Protein AF-A0A496ZSF4-F1 (afdb_monomer_lite)

Secondary structure (DSSP, 8-state):
--HHHHHHH-EEEE-TTS-EEEEE--HHHHHHHHHHHHHHHHHHSHHHHHHHHHHHHHHHHT-----SSHHHHHHHHT-

Foldseek 3Di:
DDPVVQVVQKDFDADPVRHTPDIDGDPVSVVVVVVVVVVVVCCPDPVNVVVVVVVVVCVVVVVDDDDPDPVRVVVVVVD

Radius of gyration: 21.32 Å; chains: 1; bounding box: 36×22×64 Å

pLDDT: mean 86.64, std 6.59, range [61.22, 96.88]

Structure (mmCIF, N/CA/C/O backbone):
data_AF-A0A496ZSF4-F1
#
_entry.id   AF-A0A496ZSF4-F1
#
loop_
_atom_site.group_PDB
_atom_site.id
_atom_site.type_symbol
_atom_site.label_atom_id
_atom_site.label_alt_id
_atom_site.label_comp_id
_atom_site.label_asym_id
_atom_site.label_entity_id
_atom_site.label_seq_id
_atom_site.pdbx_PDB_ins_code
_atom_site.Cartn_x
_atom_site.Cartn_y
_atom_site.Cartn_z
_atom_site.occupancy
_atom_site.B_iso_or_equiv
_atom_site.auth_seq_id
_atom_site.auth_comp_id
_atom_site.auth_asym_id
_atom_site.auth_atom_id
_atom_site.pdbx_PDB_model_num
ATOM 1 N N . MET A 1 1 ? -6.424 8.312 3.799 1.00 64.69 1 MET A N 1
ATOM 2 C CA . MET A 1 1 ? -6.578 8.288 5.261 1.00 64.69 1 MET A CA 1
ATOM 3 C C . MET A 1 1 ? -5.280 7.784 5.865 1.00 64.69 1 MET A C 1
ATOM 5 O O . MET A 1 1 ? -4.760 6.791 5.366 1.00 64.69 1 MET A O 1
ATOM 9 N N . ASN A 1 2 ? -4.714 8.497 6.831 1.00 72.94 2 ASN A N 1
ATOM 10 C CA . ASN A 1 2 ? -3.426 8.168 7.448 1.00 72.94 2 ASN A CA 1
ATOM 11 C C . ASN A 1 2 ? -3.610 7.357 8.751 1.00 72.94 2 ASN A C 1
ATOM 13 O O . ASN A 1 2 ? -4.724 7.196 9.249 1.00 72.94 2 ASN A O 1
ATOM 17 N N . ILE A 1 3 ? -2.516 6.820 9.302 1.00 71.38 3 ILE A N 1
ATOM 18 C CA . ILE A 1 3 ? -2.537 6.001 10.531 1.00 71.38 3 ILE A CA 1
ATOM 19 C C . ILE A 1 3 ? -3.119 6.782 11.721 1.00 71.38 3 ILE A C 1
ATOM 21 O O . ILE A 1 3 ? -3.842 6.219 12.541 1.00 71.38 3 ILE A O 1
ATOM 25 N N . THR A 1 4 ? -2.860 8.085 11.794 1.00 74.19 4 THR A N 1
ATOM 26 C CA . THR A 1 4 ? -3.357 8.964 12.859 1.00 74.19 4 THR A CA 1
ATOM 27 C C . THR A 1 4 ? -4.884 9.094 12.822 1.00 74.19 4 THR A C 1
ATOM 29 O O . THR A 1 4 ? -5.544 9.009 13.854 1.00 74.19 4 THR A O 1
ATOM 32 N N . GLU A 1 5 ? -5.479 9.214 11.636 1.00 76.81 5 GLU A N 1
ATOM 33 C CA . GLU A 1 5 ? -6.933 9.251 11.444 1.00 76.81 5 GLU A CA 1
ATOM 34 C C . GLU A 1 5 ? -7.601 7.913 11.788 1.00 76.81 5 GLU A C 1
ATOM 36 O O . GLU A 1 5 ? -8.691 7.905 12.361 1.00 76.81 5 GLU A O 1
ATOM 41 N N . ILE A 1 6 ? -6.941 6.786 11.487 1.00 73.31 6 ILE A N 1
ATOM 42 C CA . ILE A 1 6 ? -7.377 5.447 11.917 1.00 73.31 6 ILE A CA 1
ATOM 43 C C . ILE A 1 6 ? -7.437 5.409 13.444 1.00 73.31 6 ILE A C 1
ATOM 45 O O . ILE A 1 6 ? -8.486 5.112 14.007 1.00 73.31 6 ILE A O 1
ATOM 49 N N . GLN A 1 7 ? -6.348 5.795 14.115 1.00 74.50 7 GLN A N 1
ATOM 50 C CA . GLN A 1 7 ? -6.254 5.796 15.577 1.00 74.50 7 GLN A CA 1
ATOM 51 C C . GLN A 1 7 ? -7.322 6.666 16.249 1.00 74.50 7 GLN A C 1
ATOM 53 O O . GLN A 1 7 ? -7.867 6.261 17.272 1.00 74.50 7 GLN A O 1
ATOM 58 N N . HIS A 1 8 ? -7.653 7.825 15.672 1.00 79.12 8 HIS A N 1
ATOM 59 C CA . HIS A 1 8 ? -8.701 8.706 16.196 1.00 79.12 8 HIS A CA 1
ATOM 60 C C . HIS A 1 8 ? -10.113 8.123 16.082 1.00 79.12 8 HIS A C 1
ATOM 62 O O . HIS A 1 8 ? -10.977 8.446 16.898 1.00 79.12 8 HIS A O 1
ATOM 68 N N . LYS A 1 9 ? -10.365 7.291 15.068 1.00 79.38 9 LYS A N 1
ATOM 69 C CA . LYS A 1 9 ? -11.672 6.660 14.837 1.00 79.38 9 LYS A CA 1
ATOM 70 C C . LYS A 1 9 ? -11.823 5.313 15.545 1.00 79.38 9 LYS A C 1
ATOM 72 O O . LYS A 1 9 ? -12.948 4.847 15.723 1.00 79.38 9 LYS A O 1
ATOM 77 N N . THR A 1 10 ? -10.717 4.704 15.960 1.00 84.06 10 THR A N 1
ATOM 78 C CA . THR A 1 10 ? -10.698 3.462 16.730 1.00 84.06 10 THR A CA 1
ATOM 79 C C . THR A 1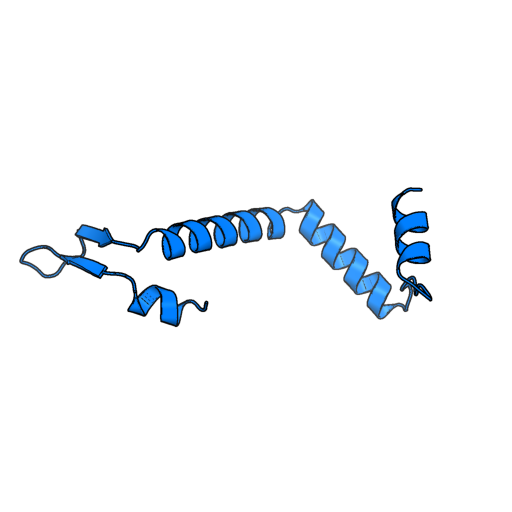 10 ? -11.224 3.679 18.147 1.00 84.06 10 THR A C 1
ATOM 81 O O . THR A 1 10 ? -10.780 4.579 18.861 1.00 84.06 10 THR A O 1
ATOM 84 N N . LYS A 1 11 ? -12.135 2.811 18.592 1.00 87.19 11 LYS A N 1
ATOM 85 C CA . LYS A 1 11 ? -12.570 2.749 19.994 1.00 87.19 11 LYS A CA 1
ATOM 86 C C . LYS A 1 11 ? -12.017 1.496 20.658 1.00 87.19 11 LYS A C 1
ATOM 88 O O . LYS A 1 11 ? -11.846 0.467 20.013 1.00 87.19 11 LYS A O 1
ATOM 93 N N . TYR A 1 12 ? -11.765 1.583 21.958 1.00 88.56 12 TYR A N 1
ATOM 94 C CA . TYR A 1 12 ? -11.221 0.483 22.750 1.00 88.56 12 TYR A CA 1
ATOM 95 C C . TYR A 1 12 ? -12.208 0.108 23.847 1.00 88.56 12 TYR A C 1
ATOM 97 O O . TYR A 1 12 ? -12.661 0.983 24.587 1.00 88.56 12 TYR A O 1
ATOM 105 N N . ILE A 1 13 ? -12.500 -1.181 23.979 1.00 87.44 13 ILE A N 1
ATOM 106 C CA . ILE A 1 13 ? -13.147 -1.724 25.172 1.00 87.44 13 ILE A CA 1
ATOM 107 C C . ILE A 1 13 ? -12.034 -2.084 26.150 1.00 87.44 13 ILE A C 1
ATOM 109 O O . ILE A 1 13 ? -11.087 -2.787 25.790 1.00 87.44 13 ILE A O 1
ATOM 113 N N . LYS A 1 14 ? -12.130 -1.578 27.379 1.00 93.44 14 LYS A N 1
ATOM 114 C CA . LYS A 1 14 ? -11.159 -1.830 28.446 1.00 93.44 14 LYS A CA 1
ATOM 115 C C . LYS A 1 14 ? -11.819 -2.571 29.602 1.00 93.44 14 LYS A C 1
ATOM 117 O O . LYS A 1 14 ? -13.008 -2.380 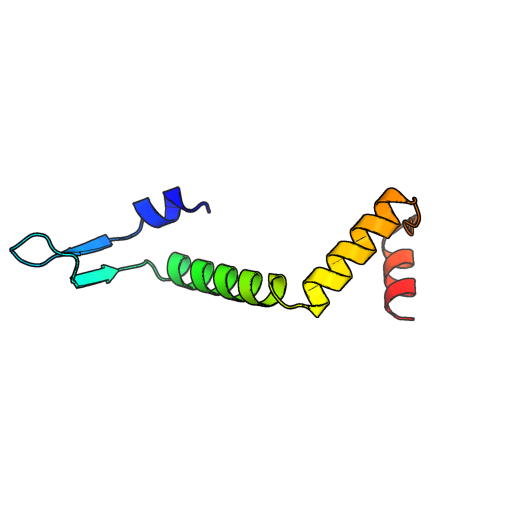29.844 1.00 93.44 14 LYS A O 1
ATOM 122 N N . ASP A 1 15 ? -11.048 -3.388 30.309 1.00 91.62 15 ASP A N 1
ATOM 123 C CA . ASP A 1 15 ? -11.477 -3.971 31.580 1.00 91.62 15 ASP A CA 1
ATOM 124 C C . ASP A 1 15 ? -11.430 -2.942 32.726 1.00 91.62 15 ASP A C 1
ATOM 126 O O . ASP A 1 15 ? -11.004 -1.795 32.559 1.00 91.62 15 ASP A O 1
ATOM 130 N N . PHE A 1 16 ? -11.850 -3.363 33.922 1.00 90.31 16 PHE A N 1
ATOM 131 C CA . PHE A 1 16 ? -11.844 -2.527 35.129 1.00 90.31 16 PHE A CA 1
ATOM 132 C C . PHE A 1 16 ? -10.440 -2.081 35.573 1.00 90.31 16 PHE A C 1
ATOM 134 O O . PHE A 1 16 ? -10.318 -1.145 36.359 1.00 90.31 16 PHE A O 1
ATOM 141 N N . GLN A 1 17 ? -9.387 -2.736 35.082 1.00 92.19 17 GLN A N 1
ATOM 142 C CA . GLN A 1 17 ? -7.986 -2.408 35.352 1.00 92.19 17 GLN A CA 1
ATOM 143 C C . GLN A 1 17 ? -7.399 -1.494 34.260 1.00 92.19 17 GLN A C 1
ATOM 145 O O . GLN A 1 17 ? -6.245 -1.077 34.349 1.00 92.19 17 GLN A O 1
ATOM 150 N N . GLY A 1 18 ? -8.186 -1.158 33.231 1.00 88.25 18 GLY A N 1
ATOM 151 C CA . GLY A 1 18 ? -7.780 -0.318 32.110 1.00 88.25 18 GLY A CA 1
ATOM 152 C C . GLY A 1 18 ? -7.038 -1.059 30.993 1.00 88.25 18 GLY A C 1
ATOM 153 O O . GLY A 1 18 ? -6.575 -0.406 30.051 1.00 88.25 18 GLY A O 1
ATOM 154 N N . LYS A 1 19 ? -6.936 -2.393 31.047 1.00 91.44 19 LYS A N 1
ATOM 155 C CA . LYS A 1 19 ? -6.343 -3.210 29.982 1.00 91.44 19 LYS A CA 1
ATOM 156 C C . LYS A 1 19 ? -7.304 -3.283 28.798 1.00 91.44 19 LYS A C 1
ATOM 158 O O . LYS A 1 19 ? -8.500 -3.494 28.969 1.00 91.44 19 LYS A O 1
ATOM 163 N N . ILE A 1 20 ? -6.778 -3.117 27.587 1.00 89.94 20 ILE A N 1
ATOM 164 C CA . ILE A 1 20 ? -7.565 -3.225 26.353 1.00 89.94 20 ILE A CA 1
ATOM 165 C C . ILE A 1 20 ? -7.965 -4.690 26.151 1.00 89.94 20 ILE A C 1
ATOM 167 O O . ILE A 1 20 ? -7.097 -5.558 26.062 1.00 89.94 20 ILE A O 1
ATOM 171 N N . LEU A 1 21 ? -9.271 -4.944 26.088 1.00 89.31 21 LEU A N 1
ATOM 172 C CA . LEU A 1 21 ? -9.847 -6.254 25.788 1.00 89.31 21 LEU A CA 1
ATOM 173 C C . 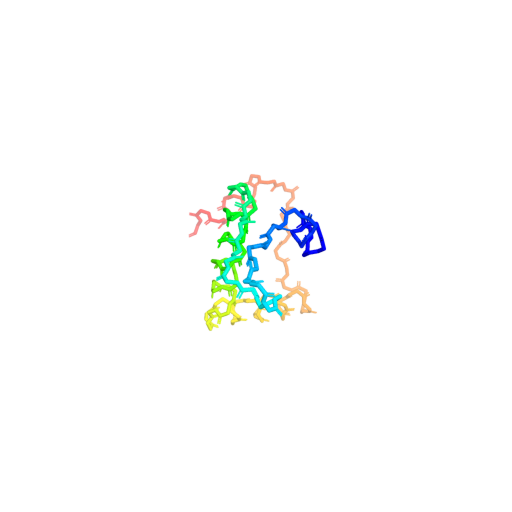LEU A 1 21 ? -10.174 -6.378 24.300 1.00 89.31 21 LEU A C 1
ATOM 175 O O . LEU A 1 21 ? -9.838 -7.382 23.683 1.00 89.31 21 LEU A O 1
ATOM 179 N N . GLU A 1 22 ? -10.786 -5.343 23.721 1.00 90.62 22 GLU A N 1
ATOM 180 C CA . GLU A 1 22 ? -11.229 -5.356 22.326 1.00 90.62 22 GLU A CA 1
ATOM 181 C C . GLU A 1 22 ? -11.022 -4.002 21.648 1.00 90.62 22 GLU A C 1
ATOM 183 O O . GLU A 1 22 ? -10.983 -2.943 22.286 1.00 90.62 22 GLU A O 1
ATOM 188 N N . VAL A 1 23 ? -10.913 -4.053 20.323 1.00 87.94 23 VAL A N 1
ATOM 189 C CA . VAL A 1 23 ? -10.763 -2.894 19.447 1.00 87.94 23 VAL A CA 1
ATOM 190 C C . VAL A 1 23 ? -11.961 -2.851 18.509 1.00 87.94 23 VAL A C 1
ATOM 192 O O . VAL A 1 23 ? -12.195 -3.788 17.752 1.00 87.94 23 VAL A O 1
ATOM 195 N N . ILE A 1 24 ? -12.706 -1.751 18.541 1.00 87.75 24 ILE A N 1
ATOM 196 C CA . ILE A 1 24 ? -13.831 -1.507 17.642 1.00 87.75 24 ILE A CA 1
ATOM 197 C C . ILE A 1 24 ? -13.360 -0.555 16.550 1.00 87.75 24 ILE A C 1
ATOM 199 O O . ILE A 1 24 ? -12.985 0.593 16.817 1.00 87.75 24 ILE A O 1
ATOM 203 N N . LEU A 1 25 ? -13.426 -1.035 15.314 1.00 86.56 25 LEU A N 1
ATOM 204 C CA . LEU A 1 25 ? -13.137 -0.260 14.117 1.00 86.56 25 LEU A CA 1
ATOM 205 C C . LEU A 1 25 ? -14.437 -0.010 13.351 1.00 86.56 25 LEU A C 1
ATOM 207 O O . LEU A 1 25 ? -15.209 -0.949 13.143 1.00 86.56 25 LEU A O 1
ATOM 211 N N . PRO A 1 26 ? -14.689 1.224 12.891 1.00 86.69 26 PRO A N 1
ATOM 212 C CA . PRO A 1 26 ? -15.696 1.451 11.868 1.00 86.69 26 PRO A CA 1
ATOM 213 C C . PRO A 1 26 ? -15.363 0.637 10.604 1.00 86.69 26 PRO A C 1
ATOM 215 O O . PRO A 1 26 ? -14.194 0.430 10.270 1.00 86.69 26 PRO A O 1
ATOM 218 N N . TYR A 1 27 ? -16.389 0.131 9.921 1.00 82.75 27 TYR A N 1
ATOM 219 C CA . TYR A 1 27 ? -16.231 -0.857 8.846 1.00 82.75 27 TYR A CA 1
ATOM 220 C C . TYR A 1 27 ? -15.388 -0.351 7.661 1.00 82.75 27 TYR A C 1
ATOM 222 O O . TYR A 1 27 ? -14.577 -1.092 7.108 1.00 82.75 27 TYR A O 1
ATOM 230 N N . ASP A 1 28 ? -15.515 0.929 7.314 1.00 83.81 28 ASP A N 1
ATOM 231 C CA . ASP A 1 28 ? -14.695 1.603 6.300 1.00 83.81 28 ASP A CA 1
ATOM 232 C C . ASP A 1 28 ? -13.200 1.569 6.653 1.00 83.81 28 ASP A C 1
ATOM 234 O O . ASP A 1 28 ? -12.350 1.332 5.794 1.00 83.81 28 ASP A O 1
ATOM 238 N N . ILE A 1 29 ? -12.882 1.749 7.935 1.00 84.62 29 ILE A N 1
ATOM 239 C CA . ILE A 1 29 ? -11.515 1.711 8.456 1.00 84.62 29 ILE A CA 1
ATOM 240 C C . ILE A 1 29 ? -10.954 0.293 8.385 1.00 84.62 29 ILE A C 1
ATOM 242 O O . ILE A 1 29 ? -9.814 0.104 7.964 1.00 84.62 29 ILE A O 1
ATOM 246 N N . TYR A 1 30 ? -11.759 -0.700 8.765 1.00 84.19 30 TYR A N 1
ATOM 247 C CA . TYR A 1 30 ? -11.382 -2.108 8.687 1.00 84.19 30 TYR A CA 1
ATOM 248 C C . TYR A 1 30 ? -11.075 -2.537 7.247 1.00 84.19 30 TYR A C 1
ATOM 250 O O . TYR A 1 30 ? -9.995 -3.066 6.985 1.00 84.19 30 TYR A O 1
ATOM 258 N N . ASN A 1 31 ? -11.968 -2.234 6.302 1.00 85.12 31 ASN A N 1
ATOM 259 C CA . ASN A 1 31 ? -11.746 -2.544 4.889 1.00 85.12 31 ASN A CA 1
ATOM 260 C C . ASN A 1 31 ? -10.476 -1.878 4.362 1.00 85.12 31 ASN A C 1
ATOM 262 O O . ASN A 1 31 ? -9.685 -2.507 3.664 1.00 85.12 31 ASN A O 1
ATOM 266 N N . ARG A 1 32 ? -10.225 -0.623 4.749 1.00 83.44 32 ARG A N 1
ATOM 267 C CA . ARG A 1 32 ? -9.018 0.078 4.315 1.00 83.44 32 ARG A CA 1
ATOM 268 C C . ARG A 1 32 ? -7.738 -0.528 4.890 1.00 83.44 32 ARG A C 1
ATOM 270 O O . ARG A 1 32 ? -6.714 -0.542 4.210 1.00 83.44 32 ARG A O 1
ATOM 277 N N . LEU A 1 33 ? -7.782 -1.011 6.129 1.00 84.88 33 LEU A N 1
ATOM 278 C CA . LEU A 1 33 ? -6.664 -1.723 6.748 1.00 84.88 33 LEU A CA 1
ATOM 279 C C . LEU A 1 33 ? -6.398 -3.064 6.057 1.00 84.88 33 LEU A C 1
ATOM 281 O O . LEU A 1 33 ? -5.237 -3.386 5.821 1.00 84.88 33 LEU A O 1
ATOM 285 N N . LEU A 1 34 ? -7.445 -3.798 5.672 1.00 86.69 34 LEU A N 1
ATOM 286 C CA . LEU A 1 34 ? -7.307 -5.018 4.872 1.00 86.69 34 LEU A CA 1
ATOM 287 C C . LEU A 1 34 ? -6.675 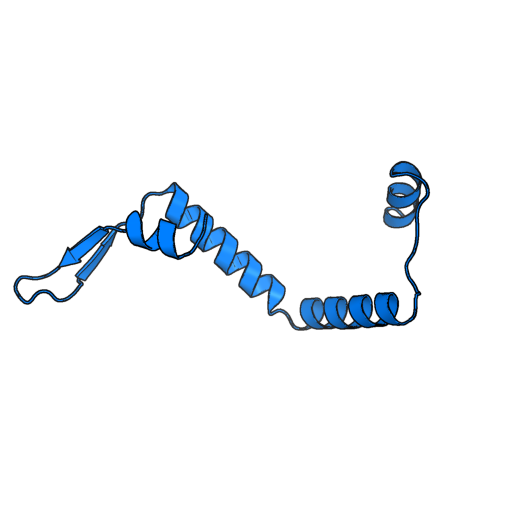-4.739 3.505 1.00 86.69 34 LEU A C 1
ATOM 289 O O . LEU A 1 34 ? -5.722 -5.412 3.127 1.00 86.69 34 LEU A O 1
ATOM 293 N N . GLU A 1 35 ? -7.153 -3.723 2.783 1.00 89.44 35 GLU A N 1
ATOM 294 C CA . GLU A 1 35 ? -6.563 -3.307 1.502 1.00 89.44 35 GLU A CA 1
ATOM 295 C C . GLU A 1 35 ? -5.075 -2.964 1.650 1.00 89.44 35 GLU A C 1
ATOM 297 O O . GLU A 1 35 ? -4.256 -3.343 0.809 1.00 89.44 35 GLU A O 1
ATOM 302 N N . LEU A 1 36 ? -4.714 -2.260 2.730 1.00 86.62 36 LEU A N 1
ATOM 303 C CA . LEU A 1 36 ? -3.329 -1.911 3.028 1.00 86.62 36 LEU A CA 1
ATOM 304 C C . LEU A 1 36 ? -2.490 -3.165 3.303 1.00 86.62 36 LEU A C 1
ATOM 306 O O . LEU A 1 36 ? -1.389 -3.280 2.770 1.00 86.62 36 LEU A O 1
ATOM 310 N N . GLN A 1 37 ? -3.010 -4.104 4.096 1.00 87.56 37 GLN A N 1
ATOM 311 C CA . GLN A 1 37 ? -2.334 -5.364 4.391 1.00 87.56 37 GLN A CA 1
ATOM 312 C C . GLN A 1 37 ? -2.094 -6.174 3.113 1.00 87.56 37 GLN A C 1
ATOM 314 O O . GLN A 1 37 ? -0.961 -6.572 2.864 1.00 87.56 37 GLN A 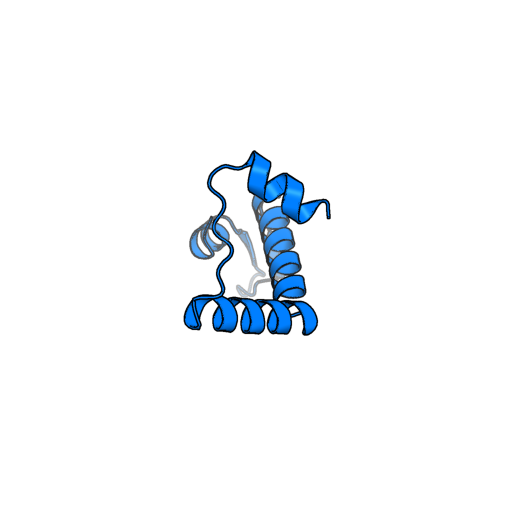O 1
ATOM 319 N N . ILE A 1 38 ? -3.115 -6.344 2.270 1.00 89.06 38 ILE A N 1
ATOM 320 C CA . ILE A 1 38 ? -2.995 -7.056 0.989 1.00 89.06 38 ILE A CA 1
ATOM 321 C C . ILE A 1 38 ? -1.956 -6.371 0.097 1.00 89.06 38 ILE A C 1
ATOM 323 O O . ILE A 1 38 ? -1.088 -7.023 -0.478 1.00 89.06 38 ILE A O 1
ATOM 327 N N . SER A 1 39 ? -1.994 -5.039 0.017 1.00 89.00 39 SER A N 1
ATOM 328 C CA . SER A 1 39 ? -1.021 -4.271 -0.765 1.00 89.00 39 SER A CA 1
ATOM 329 C C . SER A 1 39 ? 0.406 -4.452 -0.241 1.00 89.00 39 SER A C 1
ATOM 331 O O . SER A 1 39 ? 1.338 -4.561 -1.033 1.00 89.00 39 SER A O 1
ATOM 333 N N . MET A 1 40 ? 0.591 -4.510 1.083 1.00 89.88 40 MET A N 1
ATOM 334 C CA . MET A 1 40 ? 1.886 -4.787 1.709 1.00 89.88 40 MET A CA 1
ATOM 335 C C . MET A 1 40 ? 2.356 -6.217 1.458 1.00 89.88 40 MET A C 1
ATOM 337 O O . MET A 1 40 ? 3.540 -6.424 1.206 1.00 89.88 40 MET A O 1
ATOM 341 N N . GLU A 1 41 ? 1.455 -7.194 1.517 1.00 91.94 41 GLU A N 1
ATOM 342 C CA . GLU A 1 41 ? 1.763 -8.586 1.201 1.00 91.94 41 GLU A CA 1
ATOM 343 C C . GLU A 1 41 ? 2.255 -8.706 -0.238 1.00 91.94 41 GLU A C 1
ATOM 345 O O . GLU A 1 41 ? 3.350 -9.222 -0.439 1.00 91.94 41 GLU A O 1
ATOM 350 N N . ILE A 1 42 ? 1.519 -8.144 -1.206 1.00 91.38 42 ILE A N 1
ATOM 351 C CA . ILE A 1 42 ? 1.916 -8.088 -2.622 1.00 91.38 42 ILE A CA 1
ATOM 352 C C . ILE A 1 42 ? 3.257 -7.369 -2.772 1.00 91.38 42 ILE A C 1
ATOM 354 O O . ILE A 1 42 ? 4.168 -7.891 -3.406 1.00 91.38 42 ILE A O 1
ATOM 358 N N . PHE A 1 43 ? 3.411 -6.193 -2.158 1.00 90.06 43 PHE A N 1
ATOM 359 C CA . PHE A 1 43 ? 4.659 -5.439 -2.220 1.00 90.06 43 PHE A CA 1
ATOM 360 C C . PHE A 1 43 ? 5.842 -6.267 -1.714 1.00 90.06 43 PHE A C 1
ATOM 362 O O . PHE A 1 43 ? 6.894 -6.250 -2.339 1.00 90.06 43 PHE A O 1
ATOM 369 N N . ASN A 1 44 ? 5.686 -7.013 -0.622 1.00 92.38 44 ASN A N 1
ATOM 370 C CA . ASN A 1 44 ? 6.760 -7.811 -0.032 1.00 92.38 44 ASN A CA 1
ATOM 371 C C . ASN A 1 44 ? 7.084 -9.097 -0.810 1.00 92.38 44 ASN A C 1
ATOM 373 O O . ASN A 1 44 ? 8.066 -9.766 -0.473 1.00 92.38 44 ASN A O 1
ATOM 377 N N . GLN A 1 45 ? 6.304 -9.462 -1.833 1.00 95.81 45 GLN A N 1
ATOM 378 C CA . GLN A 1 45 ? 6.616 -10.622 -2.662 1.00 95.81 45 GLN A CA 1
ATOM 379 C C . GLN A 1 45 ? 7.945 -10.410 -3.399 1.00 95.81 45 GLN A C 1
ATOM 381 O O . GLN A 1 45 ? 8.294 -9.311 -3.840 1.00 95.81 45 GLN A O 1
ATOM 386 N N . ARG A 1 46 ? 8.742 -11.480 -3.485 1.00 94.62 46 ARG A N 1
ATOM 387 C CA . ARG A 1 46 ? 10.118 -11.416 -3.994 1.00 94.62 46 ARG A CA 1
ATOM 388 C C . ARG A 1 46 ? 10.171 -10.995 -5.461 1.00 94.62 46 ARG A C 1
ATOM 390 O O . ARG A 1 46 ? 11.040 -10.212 -5.828 1.00 94.62 46 ARG A O 1
ATOM 397 N N . ASP A 1 47 ? 9.274 -11.532 -6.273 1.00 95.00 47 ASP A N 1
ATOM 398 C CA . ASP A 1 47 ? 9.089 -11.188 -7.681 1.00 95.00 47 ASP A CA 1
ATOM 399 C C . ASP A 1 47 ? 8.703 -9.714 -7.846 1.00 95.00 47 ASP A C 1
ATOM 401 O O . ASP A 1 47 ? 9.356 -9.003 -8.603 1.00 95.00 47 ASP A O 1
ATOM 405 N N . VAL A 1 48 ? 7.751 -9.214 -7.054 1.00 92.81 48 VAL A N 1
ATOM 406 C CA . VAL A 1 48 ? 7.356 -7.797 -7.063 1.00 92.81 48 VAL A CA 1
ATOM 407 C C . VAL A 1 48 ? 8.532 -6.893 -6.693 1.00 92.81 48 VAL A C 1
ATOM 409 O O . VAL A 1 48 ? 8.816 -5.918 -7.393 1.00 92.81 48 VAL A O 1
ATOM 412 N N . GLN A 1 49 ? 9.281 -7.228 -5.639 1.00 96.88 49 GLN A N 1
ATOM 413 C CA . GLN A 1 49 ? 10.487 -6.481 -5.270 1.00 96.88 49 GLN A CA 1
ATOM 414 C C . GLN A 1 49 ? 11.554 -6.510 -6.370 1.00 96.88 49 GLN A C 1
ATOM 416 O O . GLN A 1 49 ? 12.199 -5.491 -6.623 1.00 96.88 49 GLN A O 1
ATOM 421 N N . GLN A 1 50 ? 11.737 -7.646 -7.046 1.00 95.00 50 GLN A N 1
ATOM 422 C CA . GLN A 1 50 ? 12.657 -7.763 -8.177 1.00 95.00 50 GLN A CA 1
ATOM 423 C C . GLN A 1 50 ? 12.210 -6.896 -9.356 1.00 95.00 50 GLN A C 1
ATOM 425 O O . GLN A 1 50 ? 13.025 -6.133 -9.872 1.00 95.00 50 GLN A O 1
ATOM 430 N N . SER A 1 51 ? 10.929 -6.926 -9.727 1.00 92.88 51 SER A N 1
ATOM 431 C CA . SER A 1 51 ? 10.367 -6.064 -10.770 1.00 92.88 51 SER A CA 1
ATOM 432 C C . SER A 1 51 ? 10.558 -4.582 -10.448 1.00 92.88 51 SER A C 1
ATOM 434 O O . SER A 1 51 ? 10.991 -3.819 -11.309 1.00 92.88 51 SER A O 1
ATOM 436 N N . ILE A 1 52 ? 10.331 -4.169 -9.196 1.00 92.31 52 ILE A N 1
ATOM 437 C CA . ILE A 1 52 ? 10.575 -2.789 -8.749 1.00 92.31 52 ILE A CA 1
ATOM 438 C C . ILE A 1 52 ? 12.060 -2.421 -8.865 1.00 92.31 52 ILE A C 1
ATOM 440 O O . ILE A 1 52 ? 12.390 -1.313 -9.288 1.00 92.31 52 ILE A O 1
ATOM 444 N N . GLN A 1 53 ? 12.973 -3.316 -8.477 1.00 93.31 53 GLN A N 1
ATOM 445 C CA . GLN A 1 53 ? 14.412 -3.068 -8.600 1.00 93.31 53 GLN A CA 1
ATOM 446 C C . GLN A 1 53 ? 14.851 -2.940 -10.060 1.00 93.31 53 GLN A C 1
ATOM 448 O O . GLN A 1 53 ? 15.643 -2.049 -10.368 1.00 93.31 53 GLN A O 1
ATOM 453 N N . THR A 1 54 ? 14.338 -3.792 -10.947 1.00 92.00 54 THR A N 1
ATOM 454 C CA . THR A 1 54 ? 14.602 -3.724 -12.389 1.00 92.00 54 THR A CA 1
ATOM 455 C C . THR A 1 54 ? 14.084 -2.416 -12.970 1.00 92.00 54 THR A C 1
ATOM 457 O O . THR A 1 54 ? 14.875 -1.661 -13.524 1.00 92.00 54 THR A O 1
ATOM 460 N N . ALA A 1 55 ? 12.820 -2.067 -12.715 1.00 89.62 55 ALA A N 1
ATOM 461 C CA . ALA A 1 55 ? 12.233 -0.815 -13.189 1.00 89.62 55 ALA A CA 1
ATOM 462 C C . ALA A 1 55 ? 13.014 0.418 -12.697 1.00 89.62 55 ALA A C 1
ATOM 464 O O . ALA A 1 55 ? 13.242 1.364 -13.445 1.00 89.62 55 ALA A O 1
ATOM 465 N N . LYS A 1 56 ? 13.494 0.414 -11.444 1.00 90.31 56 LYS A N 1
ATOM 466 C CA . LYS A 1 56 ? 14.361 1.488 -10.926 1.00 90.31 56 LYS A CA 1
ATOM 467 C C . LYS A 1 56 ? 15.685 1.588 -11.684 1.00 90.31 56 LYS A C 1
ATOM 469 O O . LYS A 1 56 ? 16.158 2.698 -11.918 1.00 90.31 56 LYS A O 1
ATOM 474 N N . LYS A 1 57 ? 16.301 0.456 -12.037 1.00 91.50 57 LYS A N 1
ATOM 475 C CA . LYS A 1 57 ? 17.539 0.438 -12.831 1.00 91.50 57 LYS A CA 1
ATOM 476 C C . LYS A 1 57 ? 17.295 0.965 -14.240 1.00 91.50 57 LYS A C 1
ATOM 478 O O . LYS A 1 57 ? 18.038 1.837 -14.664 1.00 91.50 57 LYS A O 1
ATOM 483 N N . GLU A 1 58 ? 16.237 0.508 -14.900 1.00 90.00 58 GLU A N 1
ATOM 484 C CA . GLU A 1 58 ? 15.848 0.968 -16.238 1.00 90.00 58 GLU A CA 1
ATOM 485 C C . GLU A 1 58 ? 15.621 2.484 -16.253 1.00 90.00 58 GLU A C 1
ATOM 487 O O . GLU A 1 58 ? 16.193 3.201 -17.071 1.00 90.00 58 GLU A O 1
ATOM 492 N N . VAL A 1 59 ? 14.887 3.010 -15.266 1.00 87.88 59 VAL A N 1
ATOM 493 C CA . VAL A 1 59 ? 14.685 4.458 -15.102 1.00 87.88 59 VAL A CA 1
ATOM 494 C C . VAL A 1 59 ? 16.010 5.204 -14.942 1.00 87.88 59 VAL A C 1
ATOM 496 O O . VAL A 1 59 ? 16.227 6.211 -15.616 1.00 87.88 59 VAL A O 1
ATOM 499 N N . ASN A 1 60 ? 16.910 4.713 -14.086 1.00 88.69 60 ASN A N 1
ATOM 500 C CA . ASN A 1 60 ? 18.213 5.342 -13.856 1.00 88.69 60 ASN A CA 1
ATOM 501 C C . ASN A 1 60 ? 19.132 5.279 -15.086 1.00 88.69 60 ASN A C 1
ATOM 503 O O . ASN A 1 60 ? 19.917 6.198 -15.306 1.00 88.69 60 ASN A O 1
ATOM 507 N N . ASN A 1 61 ? 19.019 4.221 -15.889 1.00 90.25 61 ASN A N 1
ATOM 508 C CA . ASN A 1 61 ? 19.763 4.044 -17.134 1.00 90.25 61 ASN A CA 1
ATOM 509 C C . ASN A 1 61 ? 19.146 4.823 -18.310 1.00 90.25 61 ASN A C 1
ATOM 511 O O . ASN A 1 61 ? 19.723 4.854 -19.395 1.00 90.25 61 ASN A O 1
ATOM 515 N N . GLY A 1 62 ? 17.979 5.449 -18.119 1.00 86.19 62 GLY A N 1
ATOM 516 C CA . GLY A 1 62 ? 17.236 6.122 -19.185 1.00 86.19 62 GLY A CA 1
ATOM 517 C C . GLY A 1 62 ? 16.496 5.167 -20.129 1.00 86.19 62 GLY A C 1
ATOM 518 O O . GLY A 1 62 ? 15.981 5.609 -21.154 1.00 86.19 62 GLY A O 1
ATOM 519 N N . GLU A 1 63 ? 16.390 3.886 -19.774 1.00 82.31 63 GLU A N 1
ATOM 520 C CA . GLU A 1 63 ? 15.672 2.823 -20.491 1.00 82.31 63 GLU A CA 1
ATOM 521 C C . GLU A 1 63 ? 14.158 2.920 -20.225 1.00 82.31 63 GLU A C 1
ATOM 523 O O . GLU A 1 63 ? 13.495 1.965 -19.836 1.00 82.31 63 GLU A O 1
ATOM 528 N N . ILE A 1 64 ? 13.597 4.118 -20.399 1.00 82.56 64 ILE A N 1
ATOM 529 C CA . ILE A 1 64 ? 12.178 4.396 -20.170 1.00 82.56 64 ILE A CA 1
ATOM 530 C C . ILE A 1 64 ? 11.484 4.481 -21.520 1.00 82.56 64 ILE A C 1
ATOM 532 O O . ILE A 1 64 ? 11.760 5.385 -22.314 1.00 82.56 64 ILE A O 1
ATOM 536 N N . LEU A 1 65 ? 10.526 3.587 -21.755 1.00 81.50 65 LEU A N 1
ATOM 537 C CA . LEU A 1 65 ? 9.618 3.719 -22.886 1.00 81.50 65 LEU A CA 1
ATOM 538 C C . LEU A 1 65 ? 8.741 4.952 -22.678 1.00 81.50 65 LEU A C 1
ATOM 540 O O . LEU A 1 65 ? 7.958 5.042 -21.731 1.00 81.50 65 LEU A O 1
ATOM 544 N N . ARG A 1 66 ? 8.900 5.931 -23.565 1.00 82.69 66 ARG A N 1
ATOM 545 C CA . ARG A 1 66 ? 8.044 7.111 -23.614 1.00 82.69 66 ARG A CA 1
ATOM 546 C C . ARG A 1 66 ? 7.048 6.919 -24.734 1.00 82.69 66 ARG A C 1
ATOM 548 O O . ARG A 1 66 ? 7.437 6.711 -25.877 1.00 82.69 66 ARG A O 1
ATOM 555 N N . PHE A 1 67 ? 5.779 7.034 -24.388 1.00 88.00 67 PHE A N 1
ATOM 556 C CA . PHE A 1 67 ? 4.691 6.994 -25.347 1.00 88.00 67 PHE A CA 1
ATOM 557 C C . PHE A 1 67 ? 4.161 8.404 -25.552 1.00 88.00 67 PHE A C 1
ATOM 559 O O . PHE A 1 67 ? 4.038 9.184 -24.606 1.00 88.00 67 PHE A O 1
ATOM 566 N N . SER A 1 68 ? 3.840 8.728 -26.795 1.00 85.44 68 SER A N 1
ATOM 567 C CA . SER A 1 68 ? 3.351 10.052 -27.184 1.00 85.44 68 SER A CA 1
ATOM 568 C C . SER A 1 68 ? 1.910 10.271 -26.719 1.00 85.44 68 SER A C 1
ATOM 570 O O . SER A 1 68 ? 1.469 11.399 -26.515 1.00 85.44 68 SER A O 1
ATOM 572 N N . ASN A 1 69 ? 1.151 9.179 -26.594 1.00 89.44 69 ASN A N 1
ATOM 573 C CA . ASN A 1 69 ? -0.237 9.164 -26.157 1.00 89.44 69 ASN A CA 1
ATOM 574 C C . ASN A 1 69 ? -0.614 7.799 -25.557 1.00 89.44 69 ASN A C 1
ATOM 576 O O . ASN A 1 69 ? 0.076 6.797 -25.738 1.00 89.44 69 ASN A O 1
ATOM 580 N N . MET A 1 70 ? -1.750 7.761 -24.861 1.00 88.62 70 MET A N 1
ATOM 581 C CA . MET A 1 70 ? -2.226 6.569 -24.156 1.00 88.62 70 MET A CA 1
ATOM 582 C C . MET A 1 70 ? -2.531 5.385 -25.088 1.00 88.62 70 MET A C 1
ATOM 584 O O . MET A 1 70 ? -2.288 4.244 -24.710 1.00 88.62 70 MET A O 1
ATOM 588 N N . ASN A 1 71 ? -2.997 5.633 -26.317 1.00 90.88 71 ASN A N 1
ATOM 589 C CA . ASN A 1 71 ? -3.296 4.562 -27.277 1.00 90.88 71 ASN A CA 1
ATOM 590 C C . ASN A 1 71 ? -2.031 3.808 -27.707 1.00 90.88 71 ASN A C 1
ATOM 592 O O . ASN A 1 71 ? -2.078 2.605 -27.950 1.00 90.88 71 ASN A O 1
ATOM 596 N N . GLU A 1 72 ? -0.904 4.512 -27.806 1.00 88.81 72 GLU A N 1
ATOM 597 C CA . GLU A 1 72 ? 0.398 3.922 -28.112 1.00 88.81 72 GLU A CA 1
ATOM 598 C C . GLU A 1 72 ? 0.884 3.019 -26.969 1.00 88.81 72 GLU A C 1
ATOM 600 O O . GLU A 1 72 ? 1.315 1.896 -27.221 1.00 88.81 72 GLU A O 1
ATOM 605 N N . ALA A 1 73 ? 0.718 3.466 -25.720 1.00 87.50 73 ALA A N 1
ATOM 606 C CA . ALA A 1 73 ? 1.056 2.674 -24.539 1.00 87.50 73 ALA A CA 1
ATOM 607 C C . ALA A 1 73 ? 0.202 1.396 -24.434 1.00 87.50 73 ALA A C 1
ATOM 609 O O . ALA A 1 73 ? 0.736 0.321 -24.177 1.00 87.50 73 ALA A O 1
ATOM 610 N N . ILE A 1 74 ? -1.110 1.495 -24.689 1.00 87.94 74 ILE A N 1
ATOM 611 C CA . ILE A 1 74 ? -2.030 0.344 -24.662 1.00 87.94 74 ILE A CA 1
ATOM 612 C C . ILE A 1 74 ? -1.639 -0.694 -25.724 1.00 87.94 74 ILE A C 1
ATOM 614 O O . ILE A 1 74 ? -1.511 -1.872 -25.412 1.00 87.94 74 ILE A O 1
ATOM 618 N N . ARG A 1 75 ? -1.351 -0.265 -26.962 1.00 89.12 75 ARG A N 1
ATOM 619 C CA . ARG A 1 75 ? -0.920 -1.180 -28.039 1.00 89.12 75 ARG A CA 1
ATOM 620 C C . ARG A 1 75 ? 0.388 -1.912 -27.742 1.00 89.12 75 ARG A C 1
ATOM 622 O O . ARG A 1 75 ? 0.612 -2.979 -28.305 1.00 89.12 75 ARG A O 1
ATOM 629 N N . TRP A 1 76 ? 1.274 -1.309 -26.951 1.00 87.94 76 TRP A N 1
ATOM 630 C CA . TRP A 1 76 ? 2.507 -1.956 -26.511 1.00 87.94 76 TRP A CA 1
ATOM 631 C C . TRP A 1 76 ? 2.245 -2.983 -25.403 1.00 87.94 76 TRP A C 1
ATOM 633 O O . TRP A 1 76 ? 2.854 -4.043 -25.437 1.00 87.94 76 TRP A O 1
ATOM 643 N N . LEU A 1 77 ? 1.322 -2.701 -24.474 1.00 81.88 77 LEU A N 1
ATOM 644 C CA . LEU A 1 77 ? 0.939 -3.624 -23.395 1.00 81.88 77 LEU A CA 1
ATOM 645 C C . LEU A 1 77 ? 0.206 -4.877 -23.891 1.00 81.88 77 LEU A C 1
ATOM 647 O O . LEU A 1 77 ? 0.360 -5.938 -23.297 1.00 81.88 77 LEU A O 1
ATOM 651 N N . ASP A 1 78 ? -0.592 -4.752 -24.954 1.00 80.94 78 ASP A N 1
ATOM 652 C CA . ASP A 1 78 ? -1.354 -5.868 -25.536 1.00 80.94 78 ASP A CA 1
ATOM 653 C C . ASP A 1 78 ? -0.494 -6.822 -26.397 1.00 80.94 78 ASP A C 1
ATOM 655 O O . ASP A 1 78 ? -1.005 -7.827 -26.899 1.00 80.94 78 ASP A O 1
ATOM 659 N 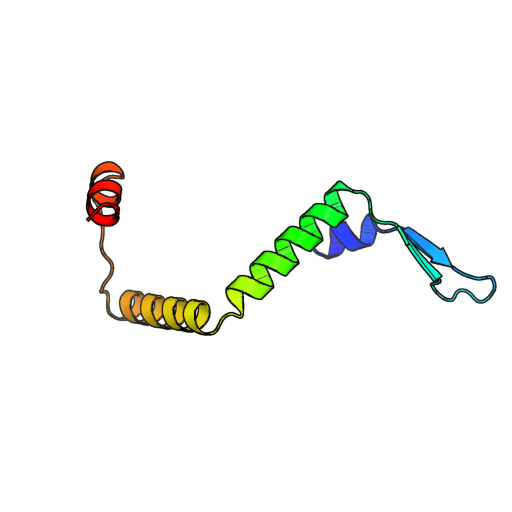N . LYS A 1 79 ? 0.785 -6.496 -26.623 1.00 61.22 79 LYS A N 1
ATOM 660 C CA . LYS A 1 79 ? 1.731 -7.266 -27.446 1.00 61.22 79 LYS A CA 1
ATOM 661 C C . LYS A 1 79 ? 2.598 -8.197 -26.609 1.00 61.22 79 LYS A C 1
ATOM 663 O O . LYS A 1 79 ? 2.865 -9.307 -27.122 1.00 61.22 79 LYS A O 1
#

Sequence (79 aa):
MNITEIQHKTKYIKDFQGKILEVILPYDIYNRLLELQISMEIFNQRDVQQSIQTAKKEVNNGEILRFSNMNEAIRWLDK